Protein AF-A0A954PAM6-F1 (afdb_monomer)

Mean predicted aligned error: 5.25 Å

Secondary structure (DSSP, 8-state):
-PPPHHHHHHHHHHHHHHHH-SSPP-----TTS-HHHHHHHHHHHHHHHH--------SSHHHHHHH--

Radius of gyration: 12.42 Å; Cα contacts (8 Å, |Δi|>4): 40; chains: 1; bounding box: 29×30×24 Å

Sequence (69 aa):
MKLRSYQQNAVDAIYDHLRNRDDNPIAVLPTGAGKSLVLAKIASDAVTQWNGRILILAHVKDVARTEFR

Solvent-accessible surface area (backbone atoms only — not comparable to full-atom values): 4506 Å² total; per-residue (Å²): 136,83,73,52,71,73,46,46,51,51,48,50,53,46,53,51,38,64,72,77,45,94,64,84,79,86,85,90,68,62,90,88,69,48,60,38,58,40,50,50,49,54,51,49,44,36,42,74,76,66,72,46,86,83,85,88,86,73,96,48,79,65,55,58,60,73,49,71,112

Foldseek 3Di:
DDQDPVLVVQLVVQVVCVVPHPDHDDGDDDPPNLVLVSVVVVQCCQCPVVVHDDDDDDPDPVVCVVSPD

pLDDT: mean 87.66, std 14.5, range [49.47, 97.81]

Structure (mmCIF, N/CA/C/O backbone):
data_AF-A0A954PAM6-F1
#
_entry.id   AF-A0A954PAM6-F1
#
loop_
_atom_site.group_PDB
_atom_site.id
_atom_site.type_symbol
_atom_site.label_atom_id
_atom_site.label_alt_id
_atom_site.label_comp_id
_atom_site.label_asym_id
_atom_site.label_entity_id
_atom_site.label_seq_id
_atom_site.pdbx_PDB_ins_code
_atom_site.Cartn_x
_atom_site.Cartn_y
_atom_site.Cartn_z
_atom_site.occupancy
_atom_site.B_iso_or_equiv
_atom_site.auth_seq_id
_atom_site.auth_comp_id
_atom_site.auth_asym_id
_atom_site.auth_atom_id
_atom_site.pdbx_PDB_model_num
ATOM 1 N N . MET A 1 1 ? -4.060 13.674 2.431 1.00 61.56 1 MET A N 1
ATOM 2 C CA . MET A 1 1 ? -3.239 13.808 1.205 1.00 61.56 1 MET A CA 1
ATOM 3 C C . MET A 1 1 ? -3.916 13.020 0.091 1.00 61.56 1 MET A C 1
ATOM 5 O O . MET A 1 1 ? -4.407 11.935 0.374 1.00 61.56 1 MET A O 1
ATOM 9 N N . LYS A 1 2 ? -4.021 13.560 -1.129 1.00 87.00 2 LYS A N 1
ATOM 10 C CA . LYS A 1 2 ? -4.678 12.870 -2.253 1.00 87.00 2 LYS A CA 1
ATOM 11 C C . LYS A 1 2 ? -3.629 12.102 -3.061 1.00 87.00 2 LYS A C 1
ATOM 13 O O . LYS A 1 2 ? -2.671 12.716 -3.526 1.00 87.00 2 LYS A O 1
ATOM 18 N N . LEU A 1 3 ? -3.800 10.787 -3.201 1.00 93.56 3 LEU A N 1
ATOM 19 C CA . LEU A 1 3 ? -2.943 9.965 -4.057 1.00 93.56 3 LEU A CA 1
ATOM 20 C C . LEU A 1 3 ? -3.144 10.331 -5.531 1.00 93.56 3 LEU A C 1
ATOM 22 O O . LEU A 1 3 ? -4.243 10.699 -5.955 1.00 93.56 3 LEU A O 1
ATOM 26 N N . ARG A 1 4 ? -2.074 10.222 -6.322 1.00 96.19 4 ARG A N 1
ATOM 27 C CA . ARG A 1 4 ? -2.173 10.282 -7.787 1.00 96.19 4 ARG A CA 1
ATOM 28 C C . ARG A 1 4 ? -2.871 9.024 -8.300 1.00 96.19 4 ARG A C 1
ATOM 30 O O . ARG A 1 4 ? -2.815 7.988 -7.645 1.00 96.19 4 ARG A O 1
ATOM 37 N N . SER A 1 5 ? -3.473 9.095 -9.487 1.00 96.12 5 SER A N 1
ATOM 38 C CA . SER A 1 5 ? -4.240 7.980 -10.067 1.00 96.12 5 SER A CA 1
ATOM 39 C C . SER A 1 5 ? -3.462 6.663 -10.064 1.00 96.12 5 SER A C 1
ATOM 41 O O . SER A 1 5 ? -3.953 5.667 -9.558 1.00 96.12 5 SER A O 1
ATOM 43 N N . TYR A 1 6 ? -2.206 6.665 -10.511 1.00 95.38 6 TYR A N 1
ATOM 44 C CA . TYR A 1 6 ? -1.377 5.455 -10.525 1.00 95.38 6 TYR A CA 1
ATOM 45 C C . TYR A 1 6 ? -1.037 4.918 -9.122 1.00 95.38 6 TYR A C 1
ATOM 47 O O . TYR A 1 6 ? -0.860 3.716 -8.954 1.00 95.38 6 TYR A O 1
ATOM 55 N N . GLN A 1 7 ? -0.948 5.788 -8.111 1.00 96.44 7 GLN A N 1
ATOM 56 C CA . GLN A 1 7 ? -0.706 5.374 -6.725 1.00 96.44 7 GLN A CA 1
ATOM 57 C C . GLN A 1 7 ? -1.966 4.747 -6.136 1.00 96.44 7 GLN A C 1
ATOM 59 O O . GLN A 1 7 ? -1.876 3.717 -5.480 1.00 96.44 7 GLN A O 1
ATOM 64 N N . GLN A 1 8 ? -3.132 5.343 -6.406 1.00 96.81 8 GLN A N 1
ATOM 65 C CA . GLN A 1 8 ? -4.416 4.783 -5.996 1.00 96.81 8 GLN A CA 1
ATOM 66 C C . GLN A 1 8 ? -4.659 3.433 -6.678 1.00 96.81 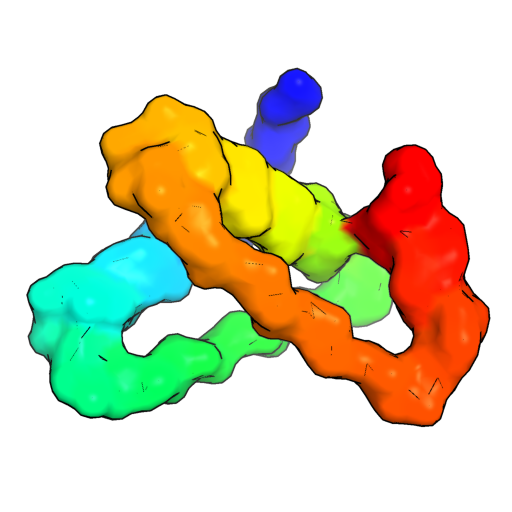8 GLN A C 1
ATOM 68 O O . GLN A 1 8 ? -4.945 2.465 -5.991 1.00 96.81 8 GLN A O 1
ATOM 73 N N . ASN A 1 9 ? -4.403 3.329 -7.985 1.00 96.62 9 ASN A N 1
ATOM 74 C CA . ASN A 1 9 ? -4.506 2.065 -8.714 1.00 96.62 9 ASN A CA 1
ATOM 75 C C . ASN A 1 9 ? -3.597 0.977 -8.117 1.00 96.62 9 ASN A C 1
ATOM 77 O O . ASN A 1 9 ? -3.993 -0.182 -8.057 1.00 96.62 9 ASN A O 1
ATOM 81 N N . ALA A 1 10 ? -2.389 1.333 -7.660 1.00 96.94 10 ALA A N 1
ATOM 82 C CA . ALA A 1 10 ? -1.501 0.385 -6.987 1.00 96.94 10 ALA A CA 1
ATOM 83 C C . ALA A 1 10 ? -2.076 -0.090 -5.641 1.00 96.94 10 ALA A C 1
ATOM 85 O O . ALA A 1 10 ? -2.025 -1.281 -5.350 1.00 96.94 10 ALA A O 1
ATOM 86 N N . VAL A 1 11 ? -2.645 0.818 -4.840 1.00 97.06 11 VAL A N 1
ATOM 87 C CA . VAL A 1 11 ? -3.337 0.473 -3.585 1.00 97.06 11 VAL A CA 1
ATOM 88 C C . VAL A 1 11 ? -4.529 -0.446 -3.859 1.00 97.06 11 VAL A C 1
ATOM 90 O O . VAL A 1 11 ? -4.661 -1.488 -3.219 1.00 97.06 11 VAL A O 1
ATOM 93 N N . ASP A 1 12 ? -5.360 -0.092 -4.835 1.00 97.38 12 ASP A N 1
ATOM 94 C CA . ASP A 1 12 ? -6.566 -0.842 -5.179 1.00 97.38 12 ASP A CA 1
ATOM 95 C C . ASP A 1 12 ? -6.218 -2.251 -5.668 1.00 97.38 12 ASP A C 1
ATOM 97 O O . ASP A 1 12 ? -6.827 -3.216 -5.215 1.00 97.38 12 ASP A O 1
ATOM 101 N N . ALA A 1 13 ? -5.185 -2.388 -6.506 1.00 97.31 13 ALA A N 1
ATOM 102 C CA . ALA A 1 13 ? -4.698 -3.685 -6.972 1.00 97.31 13 ALA A CA 1
ATOM 103 C C . ALA A 1 13 ? -4.158 -4.561 -5.828 1.00 97.31 13 ALA A C 1
ATOM 105 O O . ALA A 1 13 ? -4.389 -5.769 -5.817 1.00 97.31 13 ALA A O 1
ATOM 106 N N . ILE A 1 14 ? -3.468 -3.968 -4.847 1.00 96.94 14 ILE A N 1
ATOM 107 C CA . ILE A 1 14 ? -3.003 -4.695 -3.656 1.00 96.94 14 ILE A CA 1
ATOM 108 C C . ILE A 1 14 ? 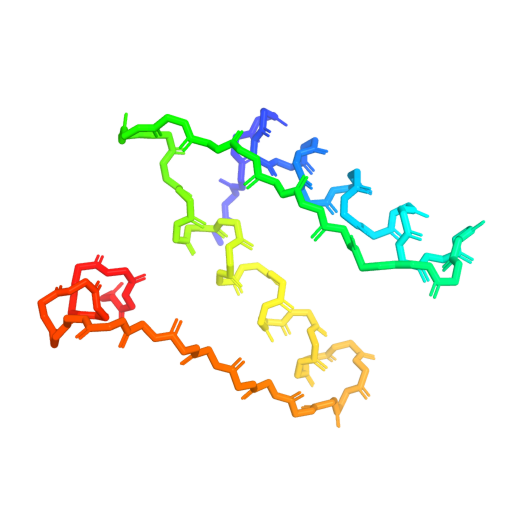-4.199 -5.196 -2.841 1.00 96.94 14 ILE A C 1
ATOM 110 O O . ILE A 1 14 ? -4.215 -6.355 -2.435 1.00 96.94 14 ILE A O 1
ATOM 114 N N . TYR A 1 15 ? -5.213 -4.357 -2.615 1.00 96.50 15 TYR A N 1
ATOM 115 C CA . TYR A 1 15 ? -6.402 -4.774 -1.870 1.00 96.50 15 TYR A CA 1
ATOM 116 C C . TYR A 1 15 ? -7.245 -5.803 -2.605 1.00 96.50 15 TYR A C 1
ATOM 118 O O . TYR A 1 15 ? -7.781 -6.701 -1.965 1.00 96.50 15 TYR A O 1
ATOM 126 N N . ASP A 1 16 ? -7.371 -5.683 -3.921 1.00 97.81 16 ASP A N 1
ATOM 127 C CA . ASP A 1 16 ? -8.062 -6.678 -4.730 1.00 97.81 16 ASP A CA 1
ATOM 128 C C . ASP A 1 16 ? -7.375 -8.046 -4.622 1.00 97.81 16 ASP A C 1
ATOM 130 O O . ASP A 1 16 ? -8.026 -9.048 -4.331 1.00 97.81 16 ASP A O 1
ATOM 134 N N . HIS A 1 17 ? -6.041 -8.070 -4.717 1.00 97.62 17 HIS A N 1
ATOM 135 C CA . HIS A 1 17 ? -5.256 -9.288 -4.533 1.00 97.62 17 HIS A CA 1
ATOM 136 C C . HIS A 1 17 ? -5.461 -9.900 -3.141 1.00 97.62 17 HIS A C 1
ATOM 138 O O . HIS A 1 17 ? -5.751 -11.085 -3.043 1.00 97.62 17 HIS A O 1
ATOM 144 N N . LEU A 1 18 ? -5.387 -9.093 -2.076 1.00 95.12 18 LEU A N 1
ATOM 145 C CA . LEU A 1 18 ? -5.583 -9.564 -0.697 1.00 95.12 18 LEU A CA 1
ATOM 146 C C . LEU A 1 18 ? -7.003 -10.077 -0.409 1.00 95.12 18 LEU A C 1
ATOM 148 O O . LEU A 1 18 ? -7.187 -10.837 0.536 1.00 95.12 18 LEU A O 1
ATOM 152 N N . ARG A 1 19 ? -8.018 -9.629 -1.159 1.00 95.50 19 ARG A N 1
ATOM 153 C CA . ARG A 1 19 ? -9.411 -10.076 -0.975 1.00 95.50 19 ARG A CA 1
ATOM 154 C C . ARG A 1 19 ? -9.730 -11.345 -1.746 1.00 95.50 19 ARG A C 1
ATOM 156 O O . ARG A 1 19 ? -10.544 -12.138 -1.287 1.00 95.50 19 ARG A O 1
ATOM 163 N N . ASN A 1 20 ? -9.145 -11.487 -2.931 1.00 97.62 20 ASN A N 1
ATOM 164 C CA . ASN A 1 20 ? -9.568 -12.487 -3.906 1.00 97.62 20 ASN A CA 1
ATOM 165 C C . ASN A 1 20 ? -8.572 -13.642 -4.059 1.00 97.62 20 ASN A C 1
ATOM 167 O O . ASN A 1 20 ? -8.811 -14.537 -4.872 1.00 97.62 20 ASN A O 1
ATOM 171 N N . ARG A 1 21 ? -7.438 -13.613 -3.349 1.00 96.50 21 ARG A N 1
ATOM 172 C CA . ARG A 1 21 ? -6.376 -14.617 -3.458 1.00 96.50 21 ARG A CA 1
ATOM 173 C C . ARG A 1 21 ? -5.773 -14.944 -2.095 1.00 96.50 21 ARG A C 1
ATOM 175 O O . ARG A 1 21 ? -5.756 -14.105 -1.200 1.00 96.50 21 ARG A O 1
ATOM 182 N N . ASP A 1 22 ? -5.236 -16.157 -1.990 1.00 94.69 22 ASP A N 1
ATOM 183 C CA . ASP A 1 22 ? -4.595 -16.675 -0.774 1.00 94.69 22 ASP A CA 1
ATOM 184 C C . ASP A 1 22 ? -3.064 -16.468 -0.754 1.00 94.69 22 ASP A C 1
ATOM 186 O O . ASP A 1 22 ? -2.402 -16.810 0.228 1.00 94.69 22 ASP A O 1
ATOM 190 N N . ASP A 1 23 ? -2.474 -15.934 -1.832 1.00 96.44 23 ASP A N 1
ATOM 191 C CA . ASP A 1 23 ? -1.045 -15.621 -1.930 1.00 96.44 23 ASP A CA 1
ATOM 192 C C . ASP A 1 23 ? -0.718 -14.149 -1.612 1.00 96.44 23 ASP A C 1
ATOM 194 O O . ASP A 1 23 ? -1.588 -13.296 -1.436 1.00 96.44 23 ASP A O 1
ATOM 198 N N . ASN A 1 24 ? 0.579 -13.852 -1.466 1.00 94.94 24 ASN A N 1
ATOM 199 C CA . ASN A 1 24 ? 1.043 -12.521 -1.074 1.00 94.94 24 ASN A CA 1
ATOM 200 C C . ASN A 1 24 ? 1.209 -11.600 -2.300 1.00 94.94 24 ASN A C 1
ATOM 202 O O . ASN A 1 24 ? 1.942 -11.962 -3.228 1.00 94.94 24 ASN A O 1
ATOM 206 N N . PRO A 1 25 ? 0.652 -10.371 -2.285 1.00 95.44 25 PRO A N 1
ATOM 207 C CA . PRO A 1 25 ? 0.797 -9.434 -3.392 1.00 95.44 25 PRO A CA 1
ATOM 208 C C . PRO A 1 25 ? 2.229 -8.906 -3.514 1.00 95.44 25 PRO A C 1
ATOM 210 O O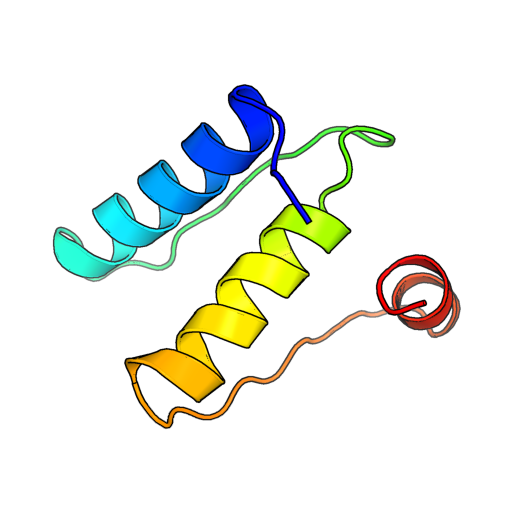 . PRO A 1 25 ? 2.888 -8.588 -2.522 1.00 95.44 25 PRO A O 1
ATOM 213 N N . ILE A 1 26 ? 2.677 -8.705 -4.755 1.00 94.00 26 ILE A N 1
ATOM 214 C CA . ILE A 1 26 ? 3.936 -8.025 -5.077 1.00 94.00 26 ILE A CA 1
ATOM 215 C C . ILE A 1 26 ? 3.616 -6.778 -5.902 1.00 94.00 26 ILE A C 1
ATOM 217 O O . ILE A 1 26 ? 3.048 -6.871 -6.988 1.00 94.00 26 ILE A O 1
ATOM 221 N N . ALA A 1 27 ? 4.011 -5.606 -5.403 1.00 92.75 27 ALA A N 1
ATOM 222 C CA . ALA A 1 27 ? 3.848 -4.333 -6.099 1.00 92.75 27 ALA A CA 1
ATOM 223 C C . ALA A 1 27 ? 5.209 -3.758 -6.509 1.00 92.75 27 ALA A C 1
ATOM 225 O O . ALA A 1 27 ? 6.082 -3.534 -5.669 1.00 92.75 27 ALA A O 1
ATOM 226 N N .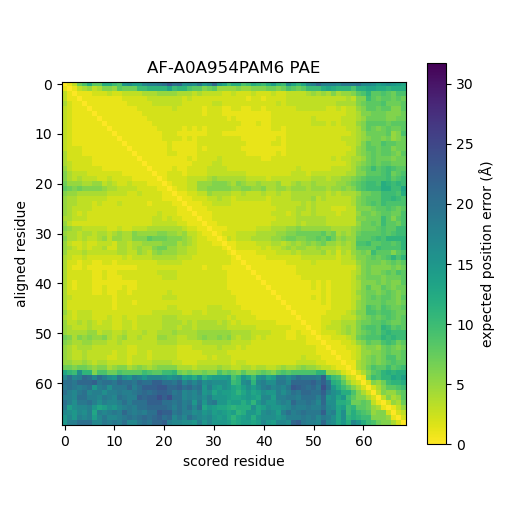 VAL A 1 28 ? 5.377 -3.479 -7.804 1.00 93.44 28 VAL A N 1
ATOM 227 C CA . VAL A 1 28 ? 6.593 -2.874 -8.362 1.00 93.44 28 VAL A CA 1
ATOM 228 C C . VAL A 1 28 ? 6.313 -1.418 -8.704 1.00 93.44 28 VAL A C 1
ATOM 230 O O . VAL A 1 28 ? 5.496 -1.117 -9.570 1.00 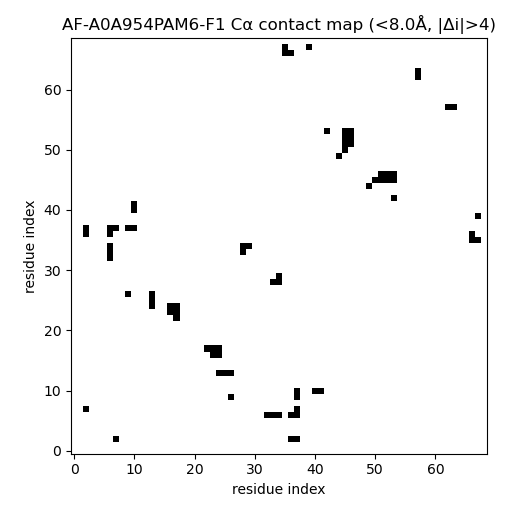93.44 28 VAL A O 1
ATOM 233 N N . LEU A 1 29 ? 6.998 -0.504 -8.017 1.00 91.81 29 LEU A N 1
ATOM 234 C CA . LEU A 1 29 ? 6.942 0.928 -8.293 1.00 91.81 29 LEU A CA 1
ATOM 235 C C . LEU A 1 29 ? 8.363 1.434 -8.577 1.00 91.81 29 LEU A C 1
ATOM 237 O O . LEU A 1 29 ? 9.257 1.171 -7.768 1.00 91.81 29 LEU A O 1
ATOM 241 N N . PRO A 1 30 ? 8.596 2.160 -9.687 1.00 90.88 30 PRO A N 1
ATOM 242 C CA . PRO A 1 30 ? 9.919 2.684 -10.000 1.00 90.88 30 PRO A CA 1
ATOM 243 C C . PRO A 1 30 ? 10.331 3.786 -9.016 1.00 90.88 30 PRO A C 1
ATOM 245 O O . PRO A 1 30 ? 9.497 4.420 -8.356 1.00 90.88 30 PRO A O 1
ATOM 248 N N . THR A 1 31 ? 11.634 4.048 -8.932 1.00 88.19 31 THR A N 1
ATOM 249 C CA . THR A 1 31 ? 12.183 5.146 -8.126 1.00 88.19 31 THR A CA 1
ATOM 250 C C . THR A 1 31 ? 11.509 6.472 -8.493 1.00 88.19 31 THR A C 1
ATOM 252 O O . THR A 1 31 ? 11.290 6.768 -9.664 1.00 88.19 31 THR A O 1
ATOM 255 N N . GLY A 1 32 ? 11.141 7.269 -7.486 1.00 84.50 32 GLY A N 1
ATOM 256 C CA . GLY A 1 32 ? 10.443 8.547 -7.686 1.00 84.50 32 GLY A CA 1
ATOM 257 C C . GLY A 1 32 ? 8.924 8.442 -7.887 1.00 84.50 32 GLY A C 1
ATOM 258 O O . GLY A 1 32 ? 8.240 9.460 -7.818 1.00 84.50 32 GLY A O 1
ATOM 259 N N . ALA A 1 33 ? 8.350 7.239 -8.030 1.00 88.19 33 ALA A N 1
ATOM 260 C CA . ALA A 1 33 ? 6.893 7.067 -8.116 1.00 88.19 33 ALA A CA 1
ATOM 261 C C . ALA A 1 33 ? 6.159 7.339 -6.786 1.00 88.19 33 ALA A C 1
ATOM 263 O O . ALA A 1 33 ? 4.932 7.461 -6.754 1.00 88.19 33 ALA A O 1
ATOM 264 N N . GLY A 1 34 ? 6.894 7.451 -5.677 1.00 87.38 34 GLY A N 1
ATOM 265 C CA . GLY A 1 34 ? 6.319 7.657 -4.349 1.00 87.38 34 GLY A CA 1
ATOM 266 C C . GLY A 1 34 ? 5.747 6.373 -3.751 1.00 87.38 34 GLY A C 1
ATOM 267 O O . GLY A 1 34 ? 4.637 6.389 -3.228 1.00 87.38 34 GLY A O 1
ATOM 268 N N . LYS A 1 35 ? 6.503 5.265 -3.812 1.00 90.62 35 LYS A N 1
ATOM 269 C CA . LYS A 1 35 ? 6.164 3.982 -3.161 1.00 90.62 35 LYS A CA 1
ATOM 270 C C . LYS A 1 35 ? 5.791 4.160 -1.685 1.00 90.62 35 LYS A C 1
ATOM 272 O O . LYS A 1 35 ? 4.862 3.527 -1.199 1.00 90.62 35 LYS A O 1
ATOM 277 N N . SER A 1 36 ? 6.444 5.095 -1.011 1.00 89.19 36 SER A N 1
ATOM 278 C CA . SER A 1 36 ? 6.181 5.444 0.382 1.00 89.19 36 SER A CA 1
ATOM 279 C C . SER A 1 36 ? 4.777 5.991 0.614 1.00 89.19 36 SER A C 1
ATOM 281 O O . SER A 1 36 ? 4.162 5.663 1.617 1.00 89.19 36 SER A O 1
ATOM 283 N N . LEU A 1 37 ? 4.217 6.755 -0.332 1.00 92.94 37 LEU A N 1
ATOM 284 C CA . LEU A 1 37 ? 2.840 7.254 -0.234 1.00 92.94 37 LEU A CA 1
ATOM 285 C C . LEU A 1 37 ? 1.816 6.120 -0.370 1.00 92.94 37 LEU A C 1
ATOM 287 O O . LEU A 1 37 ? 0.789 6.136 0.304 1.00 92.94 37 LEU A O 1
ATOM 291 N N . VAL A 1 38 ? 2.117 5.118 -1.202 1.00 94.12 38 VAL A N 1
ATOM 292 C CA . VAL A 1 38 ? 1.311 3.893 -1.324 1.00 94.12 38 VAL A CA 1
ATOM 293 C C . VAL A 1 38 ? 1.377 3.086 -0.024 1.00 94.12 38 VAL A C 1
ATOM 295 O O . VAL A 1 38 ? 0.337 2.737 0.530 1.00 94.12 38 VAL A O 1
ATOM 298 N N . LEU A 1 39 ? 2.580 2.865 0.520 1.00 93.38 39 LEU A N 1
ATOM 299 C CA . LEU A 1 39 ? 2.768 2.178 1.804 1.00 93.38 39 LEU A CA 1
ATOM 300 C C . LEU A 1 39 ? 2.090 2.919 2.963 1.00 93.38 39 LEU A C 1
ATOM 302 O O . LEU A 1 39 ? 1.408 2.290 3.767 1.00 93.38 39 LEU A O 1
ATOM 306 N N . ALA A 1 40 ? 2.222 4.244 3.032 1.00 93.31 40 ALA A N 1
ATOM 307 C CA . ALA A 1 40 ? 1.598 5.071 4.060 1.00 93.31 40 ALA A CA 1
ATOM 308 C C . ALA A 1 40 ? 0.068 5.006 3.997 1.00 93.31 40 ALA A C 1
ATOM 310 O O . ALA A 1 40 ? -0.581 4.937 5.039 1.00 93.31 40 ALA A O 1
ATOM 311 N N . LYS A 1 41 ? -0.520 4.977 2.793 1.00 95.19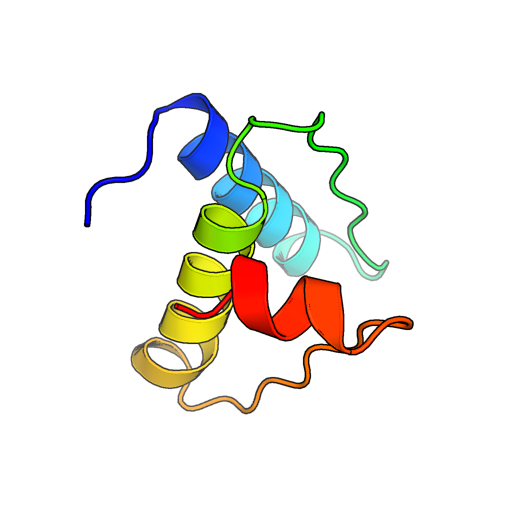 41 LYS A N 1
ATOM 312 C CA . LYS A 1 41 ? -1.965 4.779 2.631 1.00 95.19 41 LYS A CA 1
ATOM 313 C C . LYS A 1 41 ? -2.398 3.414 3.163 1.00 95.19 41 LYS A C 1
ATOM 315 O O . LYS A 1 41 ? -3.326 3.359 3.963 1.00 95.19 41 LYS A O 1
ATOM 320 N N . ILE A 1 42 ? -1.690 2.347 2.793 1.00 94.94 42 ILE A N 1
ATOM 321 C CA . ILE A 1 42 ? -2.000 0.988 3.259 1.00 94.94 42 ILE A CA 1
ATOM 322 C C . ILE A 1 42 ? -1.866 0.882 4.782 1.00 94.94 42 ILE A C 1
ATOM 324 O O . ILE A 1 42 ? -2.750 0.339 5.439 1.00 94.94 42 ILE A O 1
ATOM 328 N N . ALA A 1 43 ? -0.801 1.453 5.350 1.00 94.88 43 ALA A N 1
ATOM 329 C CA . ALA A 1 43 ? -0.580 1.528 6.790 1.00 94.88 43 ALA A CA 1
ATOM 330 C C . ALA A 1 43 ? -1.694 2.289 7.514 1.00 94.88 43 ALA A C 1
ATOM 332 O O . ALA A 1 43 ? -2.231 1.811 8.513 1.00 94.88 43 ALA A O 1
ATOM 333 N N . SER A 1 44 ? -2.057 3.461 6.990 1.00 94.62 44 SER A N 1
ATOM 334 C CA . SER A 1 44 ? -3.135 4.283 7.528 1.00 94.62 44 SER A CA 1
ATOM 335 C C . SER A 1 44 ? -4.455 3.523 7.515 1.00 94.62 44 SER A C 1
ATOM 337 O O . SER A 1 44 ? -5.159 3.519 8.518 1.00 94.62 44 SER A O 1
ATOM 339 N N . ASP A 1 45 ? -4.795 2.864 6.412 1.00 95.62 45 ASP A N 1
ATOM 340 C CA . ASP A 1 45 ? -6.045 2.114 6.289 1.00 95.62 45 ASP A CA 1
ATOM 341 C C . ASP A 1 45 ? -6.066 0.904 7.226 1.00 95.62 45 ASP A C 1
ATOM 343 O O . ASP A 1 45 ? -7.069 0.679 7.901 1.00 95.62 45 ASP A O 1
ATOM 347 N N . ALA A 1 46 ? -4.935 0.205 7.373 1.00 95.75 46 ALA A N 1
ATOM 348 C CA . ALA A 1 46 ? -4.800 -0.894 8.323 1.00 95.75 46 ALA A CA 1
ATOM 349 C C . ALA A 1 46 ? -5.157 -0.487 9.753 1.00 95.75 46 ALA A C 1
ATOM 351 O O . ALA A 1 46 ? -5.939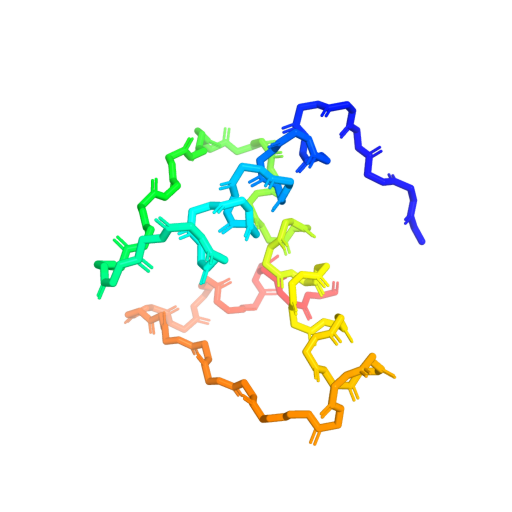 -1.16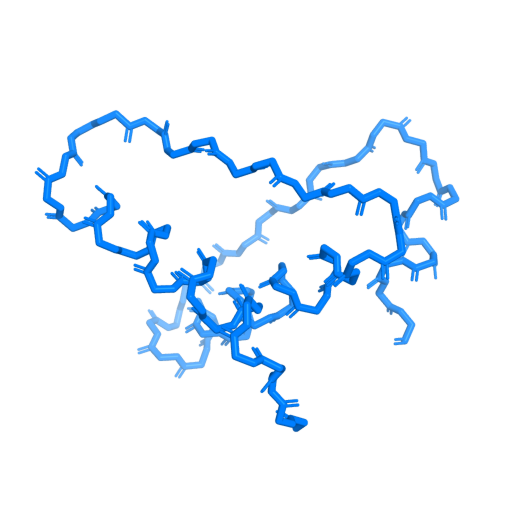9 10.414 1.00 95.75 46 ALA A O 1
ATOM 352 N N . VAL A 1 47 ? -4.627 0.646 10.210 1.00 95.94 47 VAL A N 1
ATOM 353 C CA . VAL A 1 47 ? -4.875 1.145 11.566 1.00 95.94 47 VAL A CA 1
ATOM 354 C C . VAL A 1 47 ? -6.271 1.759 11.692 1.00 95.94 47 VAL A C 1
ATOM 356 O O . VAL A 1 47 ? -6.968 1.496 12.664 1.00 95.94 47 VAL A O 1
ATOM 359 N N . THR A 1 48 ? -6.697 2.573 10.724 1.00 96.38 48 THR A N 1
ATOM 360 C CA . THR A 1 48 ? -7.908 3.405 10.865 1.00 96.38 48 THR A CA 1
ATOM 361 C C . THR A 1 48 ? -9.201 2.705 10.459 1.00 96.38 48 THR A C 1
ATOM 363 O O . THR A 1 48 ? -10.239 2.994 11.045 1.00 96.38 48 THR A O 1
ATOM 366 N N . GLN A 1 49 ? -9.164 1.796 9.482 1.00 95.44 49 GLN A N 1
ATOM 367 C CA . GLN A 1 49 ? -10.360 1.102 8.990 1.00 95.44 49 GLN A CA 1
ATOM 368 C C . GLN A 1 49 ? -10.555 -0.260 9.653 1.00 95.44 49 GLN A C 1
ATOM 370 O O . GLN A 1 49 ? -11.689 -0.673 9.881 1.00 95.44 49 GLN A O 1
ATOM 375 N N . TRP A 1 50 ? -9.459 -0.954 9.970 1.00 95.56 50 TRP A N 1
ATOM 376 C CA . TRP A 1 50 ? -9.514 -2.330 10.480 1.00 95.56 50 TRP A CA 1
ATOM 377 C C . TRP A 1 50 ? -8.977 -2.480 11.903 1.00 95.56 50 TRP A C 1
ATOM 379 O O . TRP A 1 50 ? -8.975 -3.590 12.428 1.00 95.56 50 TRP A O 1
ATOM 389 N N . ASN A 1 51 ? -8.524 -1.389 12.536 1.00 95.12 51 ASN A N 1
ATOM 390 C CA . ASN A 1 51 ? -7.889 -1.415 13.858 1.00 95.12 51 ASN A CA 1
ATOM 391 C C . ASN A 1 51 ? -6.759 -2.466 13.945 1.00 95.12 51 ASN A C 1
ATOM 393 O O . ASN A 1 51 ? -6.538 -3.112 14.972 1.00 95.12 51 ASN A O 1
ATOM 397 N N . GLY A 1 52 ? -6.080 -2.672 12.815 1.00 94.19 52 GLY A N 1
ATOM 398 C CA . GLY A 1 52 ? -5.026 -3.653 12.630 1.00 94.19 52 GLY A CA 1
ATOM 399 C C . GLY A 1 52 ? -3.663 -3.127 13.065 1.00 94.19 52 GLY A C 1
ATOM 400 O O . GLY A 1 52 ? -3.478 -1.957 13.400 1.00 94.19 52 GLY A O 1
ATOM 401 N N . ARG A 1 53 ? -2.674 -4.019 13.036 1.00 94.12 53 ARG A N 1
ATOM 402 C CA . ARG A 1 53 ? -1.265 -3.687 13.276 1.00 94.12 53 ARG A CA 1
ATOM 403 C C . ARG A 1 53 ? -0.489 -3.852 11.981 1.00 94.12 53 ARG A C 1
ATOM 405 O O . ARG A 1 53 ? -0.766 -4.769 11.213 1.00 94.12 53 ARG A O 1
ATOM 412 N N . ILE A 1 54 ? 0.504 -2.995 11.772 1.00 93.56 54 ILE A N 1
ATOM 413 C CA . ILE A 1 54 ? 1.380 -3.056 10.606 1.00 93.56 54 ILE A CA 1
ATOM 414 C C . ILE A 1 54 ? 2.845 -3.110 11.032 1.00 93.56 54 ILE A C 1
ATOM 416 O O . ILE A 1 54 ? 3.263 -2.414 11.957 1.00 93.56 54 ILE A O 1
ATOM 420 N N . LEU A 1 55 ? 3.621 -3.939 10.337 1.00 93.44 55 LEU A N 1
ATOM 421 C CA . LEU A 1 55 ? 5.072 -4.008 10.442 1.00 93.44 55 LEU A CA 1
ATOM 422 C C . LEU A 1 55 ? 5.660 -3.741 9.058 1.00 93.44 55 LEU A C 1
ATOM 424 O O . LEU A 1 55 ? 5.351 -4.454 8.106 1.00 93.44 55 LEU A O 1
ATOM 428 N N . ILE A 1 56 ? 6.510 -2.722 8.950 1.00 90.25 56 ILE A N 1
ATOM 429 C CA . ILE A 1 56 ? 7.203 -2.386 7.706 1.00 90.25 56 ILE A CA 1
ATOM 430 C C . ILE A 1 56 ? 8.687 -2.663 7.910 1.00 90.25 56 ILE A C 1
ATOM 432 O O . ILE A 1 56 ? 9.327 -2.062 8.772 1.00 90.25 56 ILE A O 1
ATOM 436 N N . LEU A 1 57 ? 9.224 -3.595 7.125 1.00 89.38 57 LEU A N 1
ATOM 437 C CA . LEU A 1 57 ? 10.619 -4.016 7.188 1.00 89.38 57 LEU A CA 1
ATOM 438 C C . LEU A 1 57 ? 11.406 -3.383 6.038 1.00 89.38 57 LEU A C 1
ATOM 440 O O . LEU A 1 57 ? 10.999 -3.454 4.880 1.00 89.38 57 LEU A O 1
ATOM 444 N N . ALA A 1 58 ? 12.552 -2.786 6.355 1.00 85.56 58 ALA A N 1
ATOM 445 C CA . ALA A 1 58 ? 13.484 -2.243 5.375 1.00 85.56 58 ALA A CA 1
ATOM 446 C C . ALA A 1 58 ? 14.923 -2.577 5.789 1.00 85.56 58 ALA A C 1
ATOM 448 O O . ALA A 1 58 ? 15.284 -2.448 6.957 1.00 85.56 58 ALA A O 1
ATOM 449 N N . HIS A 1 59 ? 15.748 -3.001 4.827 1.00 80.94 59 HIS A N 1
ATOM 450 C CA . HIS A 1 59 ? 17.114 -3.476 5.081 1.00 80.94 59 HIS A CA 1
ATOM 451 C C . HIS A 1 59 ? 18.117 -2.349 5.409 1.00 80.94 59 HIS A C 1
ATOM 453 O O . HIS A 1 59 ? 19.149 -2.609 6.017 1.00 80.94 59 HIS A O 1
ATOM 459 N N . VAL A 1 60 ? 17.827 -1.089 5.057 1.00 67.25 60 VAL A N 1
ATOM 460 C CA . VAL A 1 60 ? 18.752 0.042 5.258 1.00 67.25 60 VAL A CA 1
ATOM 461 C C . VAL A 1 60 ? 18.063 1.169 6.028 1.00 67.25 60 VAL A C 1
ATOM 463 O O . VAL A 1 60 ? 16.989 1.626 5.635 1.00 67.25 60 VAL A O 1
ATOM 466 N N . LYS A 1 61 ? 18.703 1.651 7.106 1.00 55.91 61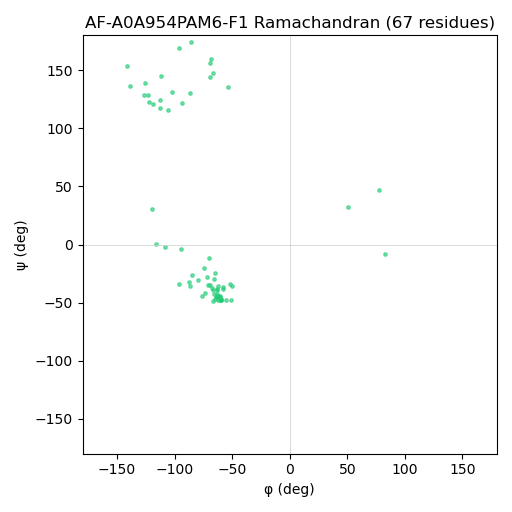 LYS A N 1
ATOM 467 C CA . LYS A 1 61 ? 18.193 2.718 7.997 1.00 55.91 61 LYS A CA 1
ATOM 468 C C . LYS A 1 61 ? 17.747 3.990 7.259 1.00 55.91 61 LYS A C 1
ATOM 470 O O . LYS A 1 61 ? 16.793 4.634 7.686 1.00 55.91 61 LYS A O 1
ATOM 475 N N . ASP A 1 62 ? 18.416 4.352 6.165 1.00 54.47 62 ASP A N 1
ATOM 476 C CA . ASP A 1 62 ? 18.111 5.566 5.395 1.00 54.47 62 ASP A CA 1
ATOM 477 C C . ASP A 1 62 ? 16.806 5.494 4.600 1.00 54.47 62 ASP A C 1
ATOM 479 O O . ASP A 1 62 ? 16.153 6.519 4.405 1.00 54.47 62 ASP A O 1
ATOM 483 N N . VAL A 1 63 ? 16.383 4.295 4.190 1.00 54.94 63 VAL A N 1
ATOM 484 C CA . VAL A 1 63 ? 15.134 4.121 3.440 1.00 54.94 63 VAL A CA 1
ATOM 485 C C . VAL A 1 63 ? 13.955 4.514 4.324 1.00 54.94 63 VAL A C 1
ATOM 487 O O . VAL A 1 63 ? 13.155 5.351 3.929 1.00 54.94 63 VAL A O 1
ATOM 490 N N . ALA A 1 64 ? 13.908 4.040 5.570 1.00 54.91 64 ALA A N 1
ATOM 491 C CA . ALA A 1 64 ? 12.842 4.413 6.499 1.00 54.91 64 ALA A CA 1
ATOM 492 C C . ALA A 1 64 ? 12.759 5.936 6.738 1.00 54.91 64 ALA A C 1
ATOM 494 O O . ALA A 1 64 ? 11.662 6.482 6.832 1.00 54.91 64 ALA A O 1
ATOM 495 N N . ARG A 1 65 ? 13.899 6.645 6.781 1.00 49.47 65 ARG A N 1
ATOM 496 C CA . ARG A 1 65 ? 13.923 8.102 7.007 1.00 49.47 65 ARG A CA 1
ATOM 497 C C . ARG A 1 65 ? 13.395 8.903 5.813 1.00 49.47 65 ARG A C 1
ATOM 499 O O . ARG A 1 65 ? 12.776 9.943 6.018 1.00 49.47 65 ARG A O 1
ATOM 506 N N . THR A 1 66 ? 13.636 8.440 4.589 1.00 52.47 66 THR A N 1
ATOM 507 C CA . THR A 1 66 ? 13.098 9.068 3.371 1.00 52.47 66 THR A CA 1
ATOM 508 C C . THR A 1 66 ? 11.635 8.679 3.123 1.00 52.47 66 THR A C 1
ATOM 510 O O . THR A 1 66 ? 10.886 9.478 2.569 1.00 52.47 66 THR A O 1
ATOM 513 N N . GLU A 1 67 ? 11.213 7.478 3.539 1.00 54.41 67 GLU A N 1
ATOM 514 C CA . GLU A 1 67 ? 9.865 6.947 3.285 1.00 54.41 67 GLU A CA 1
ATOM 515 C C . GLU A 1 67 ? 8.796 7.403 4.314 1.00 54.41 67 GLU A C 1
ATOM 517 O O . GLU A 1 67 ? 7.623 7.479 3.957 1.00 54.41 67 GLU A O 1
ATOM 522 N N . PHE A 1 68 ? 9.162 7.750 5.558 1.00 54.91 68 PHE A N 1
ATOM 523 C CA . PHE A 1 68 ? 8.205 8.077 6.643 1.00 54.91 68 PHE A CA 1
ATOM 524 C C . PHE A 1 68 ? 8.325 9.500 7.214 1.00 54.91 68 PHE A C 1
ATOM 526 O O . PHE A 1 68 ? 8.077 9.710 8.402 1.00 54.91 68 PHE A O 1
ATOM 533 N N . ARG A 1 69 ? 8.739 10.472 6.401 1.00 50.44 69 ARG A N 1
ATOM 534 C CA . ARG A 1 69 ? 8.841 11.875 6.825 1.00 50.44 69 ARG A CA 1
ATOM 535 C C . ARG A 1 69 ? 7.541 12.651 6.640 1.00 50.44 69 ARG A C 1
ATOM 537 O O . ARG A 1 69 ? 6.812 12.349 5.670 1.00 50.44 69 ARG A O 1
#